Protein AF-A0A8D4N7Q8-F1 (afdb_monomer_lite)

pLDDT: mean 86.98, std 10.72, range [50.88, 96.06]

Radius of gyration: 15.47 Å; chains: 1; bounding box: 37×14×41 Å

Secondary structure (DSSP, 8-state):
--HHHHHHHHHHHHHHHHHHHHHHHHHHHGGGS-HHHHHHHHHHHHHHHHHHHHHHHHHHHHHHHT-

Sequence (67 aa):
MRKSEMAVAMVTLQQAQRASAVIRALRHSWVGLPGHEVELLLEMSSEYADSVTEYLINLSGEEISHA

Organism: NCBI:txid1604335

Structure (mmCIF, N/CA/C/O backbone):
data_AF-A0A8D4N7Q8-F1
#
_entry.id   AF-A0A8D4N7Q8-F1
#
loop_
_atom_site.group_PDB
_atom_site.id
_atom_site.type_symbol
_atom_site.la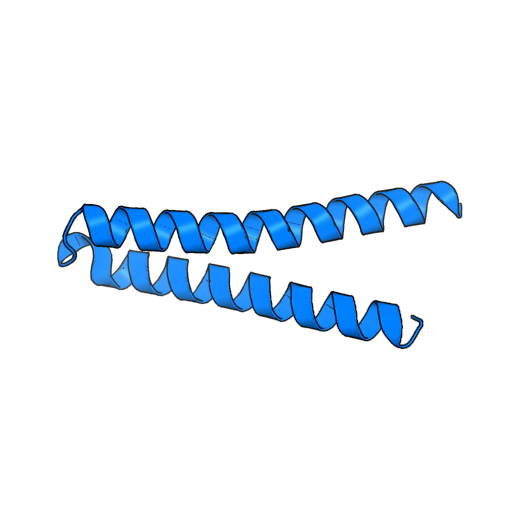bel_atom_id
_atom_site.label_alt_id
_atom_site.label_comp_id
_atom_site.label_asym_id
_atom_site.label_entity_id
_atom_site.label_seq_id
_atom_site.pdbx_PDB_ins_code
_atom_site.Cart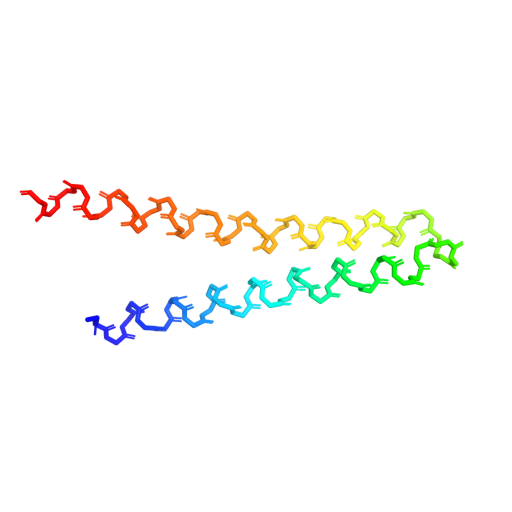n_x
_atom_site.Cartn_y
_atom_site.Cartn_z
_atom_site.occupancy
_atom_site.B_iso_or_equiv
_atom_site.auth_seq_id
_atom_site.auth_comp_id
_atom_site.auth_asym_id
_atom_site.auth_atom_id
_atom_site.pdbx_PDB_model_num
ATOM 1 N N . MET A 1 1 ? -6.671 3.265 24.279 1.00 61.59 1 MET A N 1
ATOM 2 C CA . MET A 1 1 ? -6.239 2.237 23.316 1.00 61.59 1 MET A CA 1
ATOM 3 C C . MET A 1 1 ? -5.814 0.986 24.064 1.00 61.59 1 MET A C 1
ATOM 5 O O . MET A 1 1 ? -4.906 1.045 24.891 1.00 61.59 1 MET A O 1
ATOM 9 N N . ARG A 1 2 ? -6.508 -0.127 23.838 1.00 80.25 2 ARG A N 1
ATOM 10 C CA . ARG A 1 2 ? -6.130 -1.453 24.337 1.00 80.25 2 ARG A CA 1
ATOM 11 C C . ARG A 1 2 ? -4.790 -1.868 23.714 1.00 80.25 2 ARG A C 1
ATOM 13 O O . ARG A 1 2 ? -4.432 -1.419 22.628 1.00 80.25 2 ARG A O 1
ATOM 20 N N . LYS A 1 3 ? -4.034 -2.748 24.383 1.00 75.38 3 LYS A N 1
ATOM 21 C CA . LYS A 1 3 ? -2.743 -3.257 23.867 1.00 75.38 3 LYS A CA 1
ATOM 22 C C . LYS A 1 3 ? -2.858 -3.862 22.458 1.00 75.38 3 LYS A C 1
ATOM 24 O O . LYS A 1 3 ? -1.931 -3.716 21.671 1.00 75.38 3 LYS A O 1
ATOM 29 N N . SER A 1 4 ? -3.981 -4.511 22.149 1.00 79.56 4 SER A N 1
ATOM 30 C CA . SER A 1 4 ? -4.274 -5.068 20.823 1.00 79.56 4 SER A CA 1
ATOM 31 C C . SER A 1 4 ? -4.429 -3.982 19.755 1.00 79.56 4 SER A C 1
ATOM 33 O O . SER A 1 4 ? -3.816 -4.083 18.702 1.00 79.56 4 SER A O 1
ATOM 35 N N . GLU A 1 5 ? -5.166 -2.911 20.047 1.00 80.62 5 GLU A N 1
ATOM 36 C CA . GLU A 1 5 ? -5.368 -1.772 19.136 1.00 80.62 5 GLU A CA 1
ATOM 37 C C . GLU A 1 5 ? -4.041 -1.060 18.824 1.00 80.62 5 GLU A C 1
ATOM 39 O O . GLU A 1 5 ? -3.775 -0.707 17.680 1.00 80.62 5 GLU A O 1
ATOM 44 N N . MET A 1 6 ? -3.152 -0.926 19.819 1.00 87.62 6 MET A N 1
ATOM 45 C CA . MET A 1 6 ? -1.794 -0.394 19.620 1.00 87.62 6 MET A CA 1
ATOM 46 C C . MET A 1 6 ? -0.954 -1.260 18.677 1.00 87.62 6 MET A C 1
ATOM 48 O O . MET A 1 6 ? -0.249 -0.731 17.820 1.00 87.62 6 MET A O 1
ATOM 52 N N . ALA A 1 7 ? -1.036 -2.585 18.814 1.00 88.94 7 ALA A N 1
ATOM 53 C CA . ALA A 1 7 ? -0.301 -3.501 17.951 1.00 88.94 7 ALA A CA 1
ATOM 54 C C . ALA A 1 7 ? -0.774 -3.406 16.492 1.00 88.94 7 ALA A C 1
ATOM 56 O O . ALA A 1 7 ? 0.060 -3.333 15.592 1.00 88.94 7 ALA A O 1
ATOM 57 N N . VAL A 1 8 ? -2.090 -3.341 16.263 1.00 87.94 8 VAL A N 1
ATOM 58 C CA . VAL A 1 8 ? -2.650 -3.184 14.912 1.00 87.94 8 VAL A CA 1
ATOM 59 C C . VAL A 1 8 ? -2.255 -1.828 14.319 1.00 87.94 8 VAL A C 1
ATOM 61 O O . VAL A 1 8 ? -1.729 -1.792 13.212 1.00 87.94 8 VAL A O 1
ATOM 64 N N . ALA A 1 9 ? -2.376 -0.731 15.073 1.00 88.88 9 ALA A N 1
ATOM 65 C CA . ALA A 1 9 ? -1.965 0.599 14.614 1.00 88.88 9 ALA A CA 1
ATOM 66 C C . ALA A 1 9 ? -0.475 0.666 14.222 1.00 88.88 9 ALA A C 1
ATOM 68 O O . ALA A 1 9 ? -0.114 1.295 13.227 1.00 88.88 9 ALA A O 1
ATOM 69 N N . MET A 1 10 ? 0.400 -0.007 14.976 1.00 93.25 10 MET A N 1
ATOM 70 C CA . MET A 1 10 ? 1.827 -0.112 14.655 1.00 93.25 10 MET A CA 1
ATOM 71 C C . MET A 1 10 ? 2.083 -0.890 13.362 1.00 93.25 10 MET A C 1
ATOM 73 O O . MET A 1 10 ? 2.916 -0.466 12.562 1.00 93.25 10 MET A O 1
ATOM 77 N N . VAL A 1 11 ? 1.372 -1.999 13.138 1.00 92.88 11 VAL A N 1
ATOM 78 C CA . VAL A 1 11 ? 1.462 -2.758 11.881 1.00 92.88 11 VAL A CA 1
ATOM 79 C C . VAL A 1 11 ? 0.984 -1.897 10.712 1.00 92.88 11 VAL A C 1
ATOM 81 O O . VAL A 1 11 ? 1.687 -1.792 9.708 1.00 92.88 11 VAL A O 1
ATOM 84 N N . THR A 1 12 ? -0.140 -1.195 10.859 1.00 92.38 12 THR A N 1
ATOM 85 C CA . THR A 1 12 ? -0.659 -0.283 9.832 1.00 92.38 12 THR A CA 1
ATOM 86 C C . THR A 1 12 ? 0.333 0.834 9.504 1.00 92.38 12 THR A C 1
ATOM 88 O O . THR A 1 12 ? 0.598 1.112 8.334 1.00 92.38 12 THR A O 1
ATOM 91 N N . LEU A 1 13 ? 0.955 1.442 10.520 1.00 93.69 13 LEU A N 1
ATOM 92 C CA . LEU A 1 13 ? 1.988 2.458 10.315 1.00 93.69 13 LEU A CA 1
ATOM 93 C C . LEU A 1 13 ? 3.180 1.905 9.519 1.00 93.69 13 LEU A C 1
ATOM 95 O O . LEU A 1 13 ? 3.695 2.586 8.632 1.00 93.69 13 LEU A O 1
ATOM 99 N N . GLN A 1 14 ? 3.604 0.671 9.799 1.00 95.38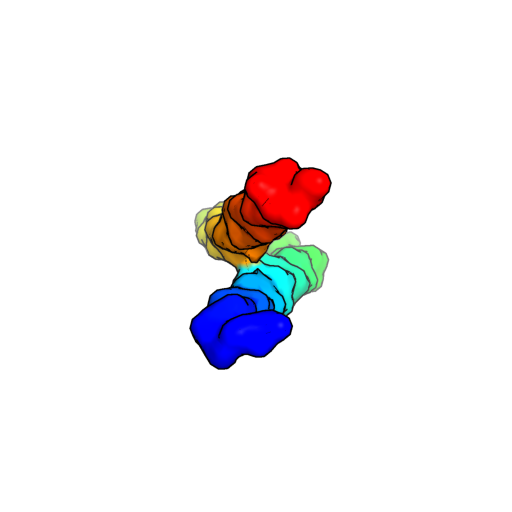 14 GLN A N 1
ATOM 100 C CA . GLN A 1 14 ? 4.675 0.019 9.044 1.00 95.38 14 GLN A CA 1
ATOM 101 C C . GLN A 1 14 ? 4.289 -0.208 7.579 1.00 95.38 14 GLN A C 1
ATOM 103 O O . GLN A 1 14 ? 5.122 0.028 6.702 1.00 95.38 14 GLN A O 1
ATOM 108 N N . GLN A 1 15 ? 3.047 -0.609 7.289 1.00 93.94 15 GLN A N 1
ATOM 109 C CA . GLN A 1 15 ? 2.585 -0.750 5.903 1.00 93.94 15 GLN A CA 1
ATOM 110 C C . GLN A 1 15 ? 2.576 0.597 5.174 1.00 93.94 15 GLN A C 1
ATOM 112 O O . GLN A 1 15 ? 3.136 0.705 4.084 1.00 93.94 15 GLN A O 1
ATOM 117 N N . ALA A 1 16 ? 2.081 1.664 5.809 1.00 93.88 16 ALA A N 1
ATOM 118 C CA . ALA A 1 16 ? 2.126 3.011 5.236 1.00 93.88 16 ALA A CA 1
ATOM 119 C C . ALA A 1 16 ? 3.567 3.465 4.926 1.00 93.88 16 ALA A C 1
ATOM 121 O O . ALA A 1 16 ? 3.850 4.042 3.871 1.00 93.88 16 ALA A O 1
ATOM 122 N N . GLN A 1 17 ? 4.509 3.172 5.827 1.00 96.06 17 GLN A N 1
ATOM 123 C CA . GLN A 1 17 ? 5.929 3.463 5.620 1.00 96.06 17 GLN A CA 1
ATOM 124 C C . GLN A 1 17 ? 6.516 2.668 4.448 1.00 96.06 17 GLN A C 1
ATOM 126 O O . GLN A 1 17 ? 7.267 3.236 3.651 1.00 96.06 17 GLN A O 1
ATOM 131 N N . ARG A 1 18 ? 6.159 1.385 4.307 1.00 94.00 18 ARG A N 1
ATOM 132 C CA . ARG A 1 18 ? 6.593 0.538 3.187 1.00 94.00 18 ARG A CA 1
ATOM 133 C C . ARG A 1 18 ? 6.042 1.034 1.856 1.00 94.00 18 ARG A C 1
ATOM 135 O O . ARG A 1 18 ? 6.836 1.231 0.939 1.00 94.00 18 ARG A O 1
ATOM 142 N N . ALA A 1 19 ? 4.746 1.339 1.773 1.00 93.94 19 ALA A N 1
ATOM 143 C CA . ALA A 1 19 ? 4.141 1.950 0.587 1.00 93.94 19 ALA A CA 1
ATOM 144 C C . ALA A 1 19 ? 4.907 3.216 0.170 1.00 93.94 19 ALA A C 1
ATOM 146 O O . ALA A 1 19 ? 5.342 3.360 -0.972 1.00 93.94 19 ALA A O 1
ATOM 147 N N . SER A 1 20 ? 5.169 4.108 1.133 1.00 94.56 20 SER A N 1
ATOM 148 C CA . SER A 1 20 ? 5.903 5.353 0.890 1.00 94.56 20 SER A CA 1
ATOM 149 C C . SER A 1 20 ? 7.342 5.128 0.411 1.00 94.56 20 SER A C 1
ATOM 151 O O . SER A 1 20 ? 7.845 5.898 -0.413 1.00 94.56 20 SER A O 1
ATOM 153 N N . ALA A 1 21 ? 8.023 4.102 0.925 1.00 93.50 21 ALA A N 1
ATOM 154 C CA . ALA A 1 21 ? 9.374 3.749 0.502 1.00 93.50 21 ALA A CA 1
ATOM 155 C C . ALA A 1 21 ? 9.392 3.209 -0.936 1.00 93.50 21 ALA A C 1
ATOM 157 O O . ALA A 1 21 ? 10.217 3.652 -1.735 1.00 93.50 21 ALA A O 1
ATOM 158 N N . VAL A 1 22 ? 8.452 2.324 -1.280 1.00 92.19 22 VAL A N 1
ATOM 159 C CA . VAL A 1 22 ? 8.332 1.744 -2.626 1.00 92.19 22 VAL A CA 1
ATOM 160 C C . VAL A 1 22 ? 8.003 2.821 -3.663 1.00 92.19 22 VAL A C 1
ATOM 162 O O . VAL A 1 22 ? 8.686 2.914 -4.680 1.00 92.19 22 VAL A O 1
ATOM 165 N N . ILE A 1 23 ? 7.055 3.720 -3.373 1.00 92.44 23 ILE A N 1
ATOM 166 C CA . ILE A 1 23 ? 6.715 4.850 -4.257 1.00 92.44 23 ILE A CA 1
ATOM 167 C C . ILE A 1 23 ? 7.928 5.762 -4.488 1.00 92.44 23 ILE A C 1
ATOM 169 O O . ILE A 1 23 ? 8.178 6.210 -5.610 1.00 92.44 23 ILE A O 1
ATOM 173 N N . ARG A 1 24 ? 8.713 6.039 -3.439 1.00 92.06 24 ARG A N 1
ATOM 174 C CA . ARG A 1 24 ? 9.946 6.828 -3.574 1.00 92.06 24 ARG A CA 1
ATOM 175 C C . ARG A 1 24 ? 10.985 6.109 -4.430 1.00 92.06 24 ARG A C 1
ATOM 177 O O . ARG A 1 24 ? 11.562 6.746 -5.308 1.00 92.06 24 ARG A O 1
ATOM 184 N N . ALA A 1 25 ? 11.201 4.814 -4.215 1.00 89.00 25 ALA A N 1
ATOM 185 C CA . ALA A 1 25 ? 12.126 4.018 -5.019 1.00 89.00 25 ALA A CA 1
ATOM 186 C C . ALA A 1 25 ? 11.724 4.015 -6.503 1.00 89.00 25 ALA A C 1
ATOM 188 O O . ALA A 1 25 ? 12.553 4.311 -7.361 1.00 89.00 25 ALA A O 1
ATOM 189 N N . LEU A 1 26 ? 10.438 3.802 -6.794 1.00 91.44 26 LEU A N 1
ATOM 190 C CA . LEU A 1 26 ? 9.879 3.915 -8.140 1.00 91.44 26 LEU A CA 1
ATOM 191 C C . LEU A 1 26 ? 10.157 5.290 -8.750 1.00 91.44 26 LEU A C 1
ATOM 193 O O . LEU A 1 26 ? 10.756 5.385 -9.817 1.00 91.44 26 LEU A O 1
ATOM 197 N N . ARG A 1 27 ? 9.817 6.378 -8.051 1.00 90.25 27 ARG A N 1
ATOM 198 C CA . ARG A 1 27 ? 10.031 7.743 -8.557 1.00 90.25 27 ARG A CA 1
ATOM 199 C C . ARG A 1 27 ? 11.487 8.015 -8.950 1.00 90.25 27 ARG A C 1
ATOM 201 O O . ARG A 1 27 ? 11.721 8.747 -9.908 1.00 90.25 27 ARG A O 1
ATOM 208 N N . HIS A 1 28 ? 12.447 7.464 -8.210 1.00 89.06 28 HIS A N 1
ATOM 209 C CA . HIS A 1 28 ? 13.871 7.681 -8.464 1.00 89.06 28 HIS A CA 1
ATOM 210 C C . HIS A 1 28 ? 14.458 6.764 -9.541 1.00 89.06 28 HIS A C 1
ATOM 212 O O . HIS A 1 28 ? 15.400 7.178 -10.213 1.00 89.06 28 HIS A O 1
ATOM 218 N N . SER A 1 29 ? 13.903 5.566 -9.723 1.00 87.69 29 SER A N 1
ATOM 219 C CA . SER A 1 29 ? 14.562 4.511 -10.499 1.00 87.69 29 SER A CA 1
ATOM 220 C C . SER A 1 29 ? 13.765 4.015 -11.707 1.00 87.69 29 SER A C 1
ATOM 222 O O . SER A 1 29 ? 14.342 3.318 -12.534 1.00 87.69 29 SER A O 1
ATOM 224 N N . TRP A 1 30 ? 12.481 4.373 -11.862 1.00 85.81 30 TRP A N 1
ATOM 225 C CA . TRP A 1 30 ? 11.581 3.718 -12.831 1.00 85.81 30 TRP A CA 1
ATOM 226 C C . TRP A 1 30 ? 12.064 3.748 -14.287 1.00 85.81 30 TRP A C 1
ATOM 228 O O . TRP A 1 30 ? 11.840 2.788 -15.011 1.00 85.81 30 TR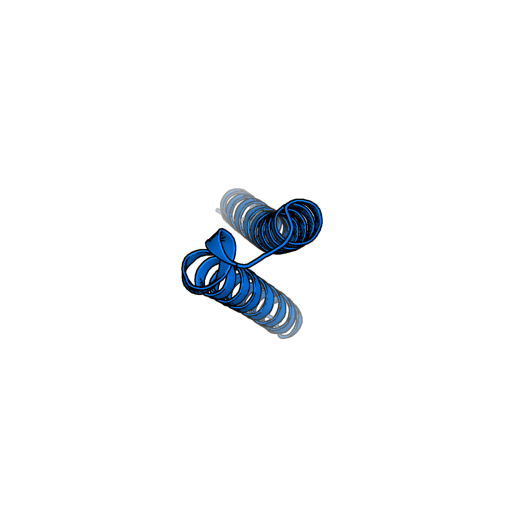P A O 1
ATOM 238 N N . VAL A 1 31 ? 12.773 4.800 -14.711 1.00 86.12 31 VAL A N 1
ATOM 239 C CA . VAL A 1 31 ? 13.317 4.921 -16.080 1.00 86.12 31 VAL A CA 1
ATOM 240 C C . VAL A 1 31 ? 14.368 3.843 -16.384 1.00 86.12 31 VAL A C 1
ATOM 242 O O . VAL A 1 31 ? 14.562 3.484 -17.542 1.00 86.12 31 VAL A O 1
ATOM 245 N N . GLY A 1 32 ? 15.058 3.334 -15.359 1.00 90.00 32 GLY A N 1
ATOM 246 C CA . GLY A 1 32 ? 16.080 2.295 -15.488 1.00 90.00 32 GLY A CA 1
ATOM 247 C C . GLY A 1 32 ? 15.582 0.880 -15.201 1.00 90.00 32 GLY A C 1
ATOM 248 O O . GLY A 1 32 ? 16.374 -0.054 -15.300 1.00 90.00 32 GLY A O 1
ATOM 249 N N . LEU A 1 33 ? 14.311 0.713 -14.825 1.00 89.88 33 LEU A N 1
ATOM 250 C CA . LEU A 1 33 ? 13.75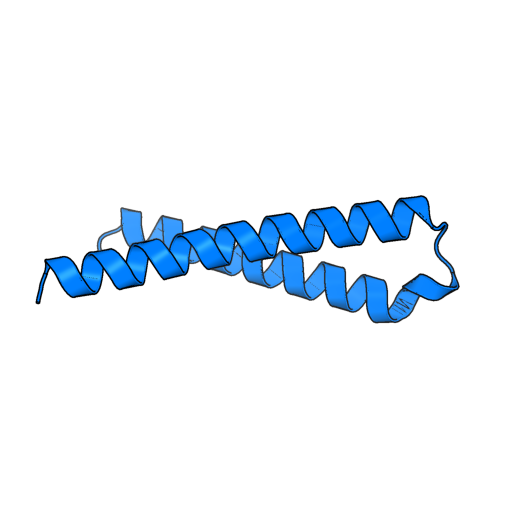3 -0.583 -14.456 1.00 89.88 33 LEU A CA 1
ATOM 251 C C . LEU A 1 33 ? 13.034 -1.233 -15.646 1.00 89.88 33 LEU A C 1
ATOM 253 O O . LEU A 1 33 ? 12.337 -0.548 -16.401 1.00 89.88 33 LEU A O 1
ATOM 257 N N . PRO A 1 34 ? 13.147 -2.561 -15.813 1.00 92.06 34 PRO A N 1
ATOM 258 C CA . PRO A 1 34 ? 12.263 -3.311 -16.692 1.00 92.06 34 PRO A CA 1
ATOM 259 C C . PRO A 1 34 ? 10.791 -3.100 -16.313 1.00 92.06 34 PRO A C 1
ATOM 261 O O . PRO A 1 34 ? 10.451 -3.029 -15.134 1.00 92.06 34 PRO A O 1
ATOM 264 N N . GLY A 1 35 ? 9.896 -3.076 -17.306 1.00 91.12 35 GLY A N 1
ATOM 265 C CA . GLY A 1 35 ? 8.465 -2.820 -17.077 1.00 91.12 35 GLY A CA 1
ATOM 266 C C . GLY A 1 35 ? 7.817 -3.751 -16.042 1.00 91.12 35 GLY A C 1
ATOM 267 O O . GLY A 1 35 ? 7.087 -3.280 -15.180 1.00 91.12 35 GLY A O 1
ATOM 268 N N . HIS A 1 36 ? 8.162 -5.042 -16.051 1.00 92.75 36 HIS A N 1
ATOM 269 C CA . HIS A 1 36 ? 7.631 -6.013 -15.085 1.00 92.75 36 HIS A CA 1
ATOM 270 C C . HIS A 1 36 ? 8.091 -5.748 -13.639 1.00 92.75 36 HIS A C 1
ATOM 272 O O . HIS A 1 36 ? 7.357 -6.033 -12.698 1.00 92.75 36 HIS A O 1
ATOM 278 N N . GLU A 1 37 ? 9.286 -5.181 -13.437 1.00 92.06 37 GLU A N 1
ATOM 279 C CA . GLU A 1 37 ? 9.744 -4.781 -12.100 1.00 92.06 37 GLU A CA 1
ATOM 280 C C . GLU A 1 37 ? 8.996 -3.534 -11.616 1.00 92.06 37 GLU A C 1
ATOM 282 O O . GLU A 1 37 ? 8.670 -3.424 -10.435 1.00 92.06 37 GLU A O 1
ATOM 287 N N . VAL A 1 38 ? 8.676 -2.610 -12.529 1.00 92.56 38 VAL A N 1
ATOM 288 C CA . VAL A 1 38 ? 7.833 -1.444 -12.225 1.00 92.56 38 VAL A CA 1
ATOM 289 C C . VAL A 1 38 ? 6.424 -1.888 -11.826 1.00 92.56 38 VAL A C 1
ATOM 291 O O . VAL A 1 38 ? 5.909 -1.405 -10.821 1.00 92.56 38 VAL A O 1
ATOM 294 N N . GLU A 1 39 ? 5.824 -2.822 -12.568 1.00 93.62 39 GLU A N 1
ATOM 295 C CA . GLU A 1 39 ? 4.508 -3.397 -12.256 1.00 93.62 39 GLU A CA 1
ATOM 296 C C . GLU A 1 39 ? 4.490 -4.075 -10.881 1.00 93.62 39 GLU A C 1
ATOM 298 O O . GLU A 1 39 ? 3.621 -3.763 -10.069 1.00 93.62 39 GLU A O 1
ATOM 303 N N . LEU A 1 40 ? 5.491 -4.907 -10.572 1.00 93.94 40 LEU A N 1
ATOM 304 C CA . LEU A 1 40 ? 5.608 -5.567 -9.268 1.00 93.94 40 LEU A CA 1
ATOM 305 C C . LEU A 1 40 ? 5.704 -4.560 -8.112 1.00 93.94 40 LEU A C 1
ATOM 307 O O . LEU A 1 40 ? 5.041 -4.703 -7.086 1.00 93.94 40 LEU A O 1
ATOM 311 N N . LEU A 1 41 ? 6.530 -3.521 -8.254 1.00 92.12 41 LEU A N 1
ATOM 312 C CA . LEU A 1 41 ? 6.667 -2.496 -7.217 1.00 92.12 41 LEU A CA 1
ATOM 313 C C . LEU A 1 41 ? 5.377 -1.678 -7.051 1.00 92.12 41 LEU A C 1
ATOM 315 O O . LEU A 1 41 ? 5.040 -1.290 -5.931 1.00 92.12 41 LEU A O 1
ATOM 319 N N . LEU A 1 42 ? 4.646 -1.418 -8.139 1.00 93.56 42 LEU A N 1
ATOM 320 C CA . LEU A 1 42 ? 3.339 -0.767 -8.066 1.00 93.56 42 LEU A CA 1
ATOM 321 C C . LEU A 1 42 ? 2.337 -1.642 -7.309 1.00 93.56 42 LEU A C 1
ATOM 323 O O . LEU A 1 42 ? 1.716 -1.142 -6.373 1.00 93.56 42 LEU A O 1
ATOM 327 N N . GLU A 1 43 ? 2.256 -2.932 -7.634 1.00 95.88 43 GLU A N 1
ATOM 328 C CA . GLU A 1 43 ? 1.396 -3.905 -6.950 1.00 95.88 43 GLU A CA 1
ATOM 329 C C . GLU A 1 43 ? 1.689 -3.951 -5.444 1.00 95.88 43 GLU A C 1
ATOM 331 O O . GLU A 1 43 ? 0.793 -3.711 -4.636 1.00 95.88 43 GLU A O 1
ATOM 336 N N . MET A 1 44 ? 2.961 -4.092 -5.054 1.00 91.81 44 MET A N 1
ATOM 337 C CA . MET A 1 44 ? 3.365 -4.050 -3.643 1.00 91.81 44 MET A CA 1
ATOM 338 C C . MET A 1 44 ? 2.949 -2.744 -2.951 1.00 91.81 44 MET A C 1
ATOM 340 O O . MET A 1 44 ? 2.528 -2.745 -1.795 1.00 91.81 44 MET A O 1
ATOM 344 N N . SER A 1 45 ? 3.102 -1.600 -3.628 1.00 92.75 45 SER A N 1
ATOM 345 C CA . SER A 1 45 ? 2.726 -0.307 -3.050 1.00 92.75 45 SER A CA 1
ATOM 346 C C . SER A 1 45 ? 1.214 -0.171 -2.856 1.00 92.75 45 SER A C 1
ATOM 348 O O . SER A 1 45 ? 0.789 0.382 -1.838 1.00 92.75 45 SER A O 1
ATOM 350 N N . SER A 1 46 ? 0.427 -0.713 -3.789 1.00 93.69 46 SER A N 1
ATOM 351 C CA . SER A 1 46 ? -1.030 -0.771 -3.712 1.00 93.69 46 SER A CA 1
ATOM 352 C C . SER A 1 46 ? -1.489 -1.670 -2.572 1.00 93.69 46 SER A C 1
ATOM 354 O O . SER A 1 46 ? -2.250 -1.205 -1.734 1.00 93.69 46 SER A O 1
ATOM 356 N N . GLU A 1 47 ? -0.948 -2.884 -2.439 1.00 94.69 47 GLU A N 1
ATOM 357 C CA . GLU A 1 47 ? -1.294 -3.798 -1.338 1.00 94.69 47 GLU A CA 1
ATOM 358 C C . GLU A 1 47 ? -1.074 -3.157 0.042 1.00 94.69 47 GLU A C 1
ATOM 360 O O . GLU A 1 47 ? -1.919 -3.240 0.939 1.00 94.69 47 GLU A O 1
ATOM 365 N N . TYR A 1 48 ? 0.058 -2.469 0.218 1.00 92.88 48 TYR A N 1
ATOM 366 C CA . TYR A 1 48 ? 0.344 -1.758 1.461 1.00 92.88 48 TYR A CA 1
ATOM 367 C C . TYR A 1 48 ? -0.617 -0.588 1.708 1.00 92.88 48 TYR A C 1
ATOM 369 O O . TYR A 1 48 ? -1.007 -0.358 2.854 1.00 92.88 48 TYR A O 1
ATOM 377 N N . ALA A 1 49 ? -0.996 0.156 0.667 1.00 91.69 49 ALA A N 1
ATOM 378 C CA . ALA A 1 49 ? -1.943 1.264 0.780 1.00 91.69 49 ALA A CA 1
ATOM 379 C C . ALA A 1 49 ? -3.378 0.781 1.054 1.00 91.69 49 ALA A C 1
ATOM 381 O O . ALA A 1 49 ? -4.080 1.380 1.873 1.00 91.69 49 ALA A O 1
ATOM 382 N N . ASP A 1 50 ? -3.791 -0.321 0.432 1.00 94.19 50 ASP A N 1
ATOM 383 C CA . ASP A 1 50 ? -5.108 -0.930 0.613 1.00 94.19 50 ASP A CA 1
ATOM 384 C C . ASP A 1 50 ? -5.266 -1.459 2.038 1.00 94.19 50 ASP A C 1
ATOM 386 O O . ASP A 1 50 ? -6.258 -1.153 2.699 1.00 94.19 50 ASP A O 1
ATOM 390 N N . SER A 1 51 ? -4.241 -2.131 2.575 1.00 91.25 51 SER A N 1
ATOM 391 C CA . SER A 1 51 ? -4.229 -2.586 3.972 1.00 91.25 51 SER A CA 1
ATOM 392 C C . SER A 1 51 ? -4.376 -1.427 4.971 1.00 91.25 51 SER A C 1
ATOM 394 O O . SER A 1 51 ? -5.086 -1.543 5.973 1.00 91.25 51 SER A O 1
ATOM 396 N N . VAL A 1 52 ? -3.742 -0.281 4.700 1.00 91.19 52 VAL A N 1
ATOM 397 C CA . VAL A 1 52 ? -3.895 0.927 5.528 1.00 91.19 52 VAL A CA 1
ATOM 398 C C . VAL A 1 52 ? -5.298 1.509 5.407 1.00 91.19 52 VAL A C 1
ATOM 400 O O . VAL A 1 52 ? -5.887 1.916 6.410 1.00 91.19 52 VAL A O 1
ATOM 403 N N . THR A 1 53 ? -5.837 1.539 4.192 1.00 92.50 53 THR A N 1
ATOM 404 C CA . THR A 1 53 ? -7.170 2.071 3.904 1.00 92.50 53 THR A CA 1
ATOM 405 C C . THR A 1 53 ? -8.247 1.245 4.600 1.00 92.50 53 THR A C 1
ATOM 407 O O . THR A 1 53 ? -9.106 1.813 5.270 1.00 92.50 53 THR A O 1
ATOM 410 N N . GLU A 1 54 ? -8.161 -0.084 4.527 1.00 91.81 54 GLU A N 1
ATOM 411 C CA . GLU A 1 54 ? -9.059 -1.005 5.227 1.00 91.81 54 GLU A CA 1
ATOM 412 C C . GLU A 1 54 ? -9.045 -0.759 6.742 1.00 91.81 54 GLU A C 1
ATOM 414 O O . GLU A 1 54 ? -10.103 -0.616 7.358 1.00 91.81 54 GLU A O 1
ATOM 419 N N . TYR A 1 55 ? -7.859 -0.627 7.346 1.00 89.62 55 TYR A N 1
ATOM 420 C CA . TYR A 1 55 ? -7.746 -0.322 8.773 1.00 89.62 55 TYR A CA 1
ATOM 421 C C . TYR A 1 55 ? -8.426 1.005 9.144 1.00 89.62 55 TYR A C 1
ATOM 423 O O . TYR A 1 55 ? -9.154 1.063 10.134 1.00 89.62 55 TYR A O 1
ATOM 431 N N . LEU A 1 56 ? -8.206 2.068 8.364 1.00 89.06 56 LEU A N 1
ATOM 432 C CA . LEU A 1 56 ? -8.793 3.384 8.633 1.00 89.06 56 LEU A CA 1
ATOM 433 C C . LEU A 1 56 ? -10.317 3.388 8.462 1.00 89.06 56 LEU A C 1
ATOM 435 O O . LEU A 1 56 ? -11.011 4.009 9.266 1.00 89.06 56 LEU A O 1
ATOM 439 N N . ILE A 1 57 ? -10.841 2.672 7.461 1.00 89.62 57 ILE A N 1
ATOM 440 C CA . ILE A 1 57 ? -12.286 2.479 7.281 1.00 89.62 57 ILE A CA 1
ATOM 441 C C . ILE A 1 57 ? -12.872 1.786 8.512 1.00 89.62 57 ILE A C 1
ATOM 443 O O . ILE A 1 57 ? -13.828 2.296 9.098 1.00 89.62 57 ILE A O 1
ATOM 447 N N . ASN A 1 58 ? -12.271 0.675 8.942 1.00 87.25 58 ASN A N 1
ATOM 448 C CA . ASN A 1 58 ? -12.742 -0.079 10.103 1.00 87.25 58 ASN A CA 1
ATOM 449 C C . ASN A 1 58 ? -12.710 0.767 11.381 1.00 87.25 58 ASN A C 1
ATOM 451 O O . ASN A 1 58 ? -13.699 0.809 12.109 1.00 87.25 58 ASN A O 1
ATOM 455 N N . LEU A 1 59 ? -11.626 1.516 11.605 1.00 84.12 59 LEU A N 1
ATOM 456 C CA . LEU A 1 59 ? -11.508 2.433 12.739 1.00 84.12 59 LEU A CA 1
ATOM 457 C C . LEU A 1 59 ? -12.612 3.503 12.721 1.00 84.12 59 LEU A C 1
ATOM 459 O O . LEU A 1 59 ? -13.259 3.739 13.738 1.00 84.12 59 LEU A O 1
ATOM 463 N N . SER A 1 60 ? -12.877 4.106 11.558 1.00 81.19 60 SER A N 1
ATOM 464 C CA . SER A 1 60 ? -13.931 5.119 11.419 1.00 81.19 60 SER A CA 1
ATOM 465 C C . SER A 1 60 ? -15.345 4.557 11.645 1.00 81.19 60 SER A C 1
ATOM 467 O O . SER A 1 60 ? -16.206 5.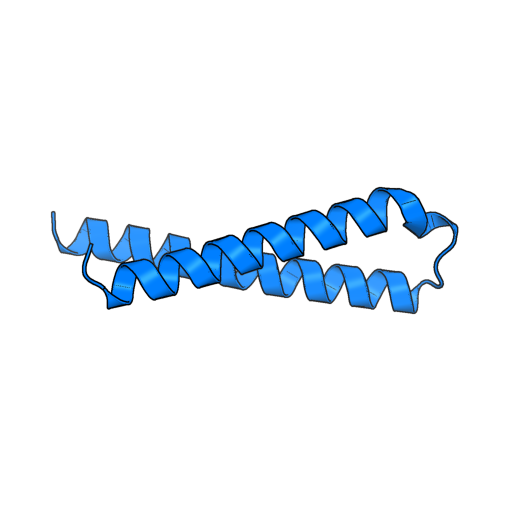247 12.184 1.00 81.19 60 SER A O 1
ATOM 469 N N . GLY A 1 61 ? -15.592 3.293 11.279 1.00 75.12 61 GLY A N 1
ATOM 470 C CA . GLY A 1 61 ? -16.869 2.611 11.515 1.00 75.12 61 GLY A CA 1
ATOM 471 C C . GLY A 1 61 ? -17.088 2.202 12.977 1.00 75.12 61 GLY A C 1
ATOM 472 O O . GLY A 1 61 ? -18.214 2.278 13.480 1.00 75.12 61 GLY A O 1
ATOM 473 N N . GLU A 1 62 ? -16.020 1.812 13.679 1.00 66.56 62 GLU A N 1
ATOM 474 C CA . GLU A 1 62 ? -16.048 1.547 15.124 1.00 66.56 62 GLU A CA 1
ATOM 475 C C . GLU A 1 62 ? -16.339 2.824 15.929 1.00 66.56 62 GLU A C 1
ATOM 477 O O . GLU A 1 62 ? -17.133 2.785 16.869 1.00 66.56 62 GLU A O 1
ATOM 482 N N . GLU A 1 63 ? -15.779 3.972 15.530 1.00 61.62 63 GLU A N 1
ATOM 483 C CA . GLU A 1 63 ? -16.050 5.267 16.173 1.00 61.62 63 GLU A CA 1
ATOM 484 C C . GLU A 1 63 ? -17.520 5.704 16.041 1.00 61.62 63 GLU A C 1
ATOM 486 O O . GLU A 1 63 ? -18.076 6.255 16.990 1.00 61.62 63 GLU A O 1
ATOM 491 N N . ILE A 1 64 ? -18.183 5.407 14.916 1.00 59.78 64 ILE A N 1
ATOM 492 C CA . ILE A 1 64 ? -19.608 5.729 14.704 1.00 59.78 64 ILE A CA 1
ATOM 493 C C . ILE A 1 64 ? -20.531 4.820 15.533 1.00 59.78 64 ILE A C 1
ATOM 495 O O . ILE A 1 64 ? -21.603 5.246 15.950 1.00 59.78 64 ILE A O 1
ATOM 499 N N . SER A 1 65 ? -20.129 3.573 15.793 1.00 56.72 65 SER A N 1
ATOM 500 C CA . SER A 1 65 ? -20.949 2.597 16.533 1.00 56.72 65 SER A CA 1
ATOM 501 C C . SER A 1 65 ? -20.909 2.788 18.057 1.00 56.72 65 SER A C 1
ATOM 503 O O . SER A 1 65 ? -21.727 2.213 18.775 1.00 56.72 65 SER A O 1
ATOM 505 N N . HIS A 1 66 ? -19.946 3.567 18.556 1.00 54.03 66 HIS A N 1
ATOM 506 C CA . HIS A 1 66 ? -19.737 3.855 19.978 1.00 54.03 66 HIS A CA 1
ATOM 507 C C . HIS A 1 66 ? -20.085 5.304 20.384 1.00 54.03 66 HIS A C 1
ATOM 509 O O . HIS A 1 66 ? -19.853 5.666 21.541 1.00 54.03 66 HIS A O 1
ATOM 515 N N . ALA A 1 67 ? -20.635 6.106 19.464 1.00 50.88 67 ALA A N 1
ATOM 516 C CA . ALA A 1 67 ? -21.134 7.470 19.682 1.00 50.88 67 ALA A CA 1
ATOM 517 C C . ALA A 1 67 ? -22.658 7.493 19.891 1.00 50.88 67 ALA A C 1
ATOM 519 O O . ALA A 1 67 ? -23.118 8.338 20.694 1.00 50.88 67 ALA A O 1
#

Foldseek 3Di:
DPPVVVVLVVVLVVLQVLLVVLVVCCVVCVVPDDPVVSVVSVVSSVVSVVSNVVVVVVVVVVVVVVD